Protein AF-A0A7V9D149-F1 (afdb_monomer)

Structure (mmCIF, N/CA/C/O backbone):
data_AF-A0A7V9D149-F1
#
_entry.id   AF-A0A7V9D149-F1
#
loop_
_atom_site.group_PDB
_atom_site.id
_atom_site.type_symbol
_atom_site.label_atom_id
_atom_site.label_alt_id
_atom_site.label_comp_id
_atom_site.label_asym_id
_atom_site.label_entity_id
_atom_site.label_seq_id
_atom_site.pdbx_PDB_ins_code
_atom_site.Cartn_x
_atom_site.Cartn_y
_atom_site.Cartn_z
_atom_site.occupancy
_ato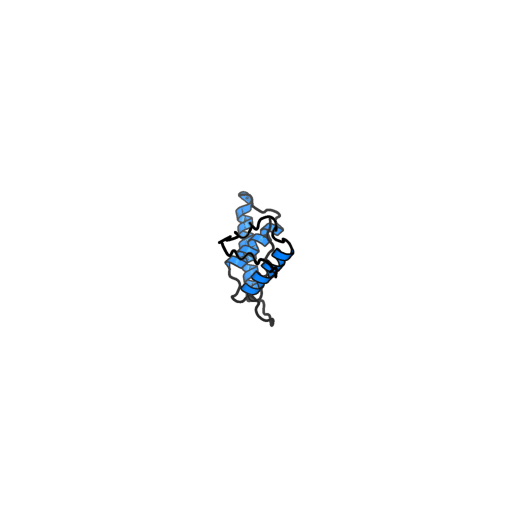m_site.B_iso_or_equiv
_atom_site.auth_seq_id
_atom_site.auth_comp_id
_atom_site.auth_asym_id
_atom_site.auth_atom_id
_atom_site.pdbx_PDB_model_num
ATOM 1 N N . MET A 1 1 ? 9.471 12.767 -2.168 1.00 55.03 1 MET A N 1
ATOM 2 C CA . MET A 1 1 ? 9.098 12.528 -0.759 1.00 55.03 1 MET A CA 1
ATOM 3 C C . MET A 1 1 ? 8.053 11.418 -0.703 1.00 55.03 1 MET A C 1
ATOM 5 O O . MET A 1 1 ? 6.952 11.615 -1.208 1.00 55.03 1 MET A O 1
ATOM 9 N N . CYS A 1 2 ? 8.413 10.239 -0.189 1.00 59.00 2 CYS A N 1
ATOM 10 C CA . CYS A 1 2 ? 7.493 9.105 -0.036 1.00 59.00 2 CYS A CA 1
ATOM 11 C C . CYS A 1 2 ? 6.547 9.373 1.143 1.00 59.00 2 CYS A C 1
ATOM 13 O O . CYS A 1 2 ? 7.006 9.792 2.207 1.00 59.00 2 CYS A O 1
ATOM 15 N N . ARG A 1 3 ? 5.237 9.172 0.965 1.00 68.88 3 ARG A N 1
ATOM 16 C CA . ARG A 1 3 ? 4.254 9.330 2.053 1.00 68.88 3 ARG A CA 1
ATOM 17 C C . ARG A 1 3 ? 4.136 8.016 2.832 1.00 68.88 3 ARG A C 1
ATOM 19 O O . ARG A 1 3 ? 4.446 6.953 2.304 1.00 68.88 3 ARG A O 1
ATOM 26 N N . ASN A 1 4 ? 3.707 8.093 4.094 1.00 77.44 4 ASN A N 1
ATOM 27 C CA . ASN A 1 4 ? 3.439 6.901 4.900 1.00 77.44 4 ASN A CA 1
ATOM 28 C C . ASN A 1 4 ? 2.315 6.069 4.257 1.00 77.44 4 ASN A C 1
ATOM 30 O O . ASN A 1 4 ? 1.293 6.635 3.860 1.00 77.44 4 ASN A O 1
ATOM 34 N N . ILE A 1 5 ? 2.499 4.752 4.168 1.00 83.12 5 ILE A N 1
ATOM 35 C CA . ILE A 1 5 ? 1.492 3.829 3.637 1.00 83.12 5 ILE A CA 1
ATOM 36 C C . ILE A 1 5 ? 0.416 3.653 4.713 1.00 83.12 5 ILE A C 1
ATOM 38 O O . ILE A 1 5 ? 0.718 3.295 5.852 1.00 83.12 5 ILE A O 1
ATOM 42 N N . LYS A 1 6 ? -0.842 3.963 4.382 1.00 78.62 6 LYS A N 1
ATOM 43 C CA . LYS A 1 6 ? -1.965 3.811 5.317 1.00 78.62 6 LYS A CA 1
ATOM 44 C C . LYS A 1 6 ? -2.316 2.330 5.473 1.00 78.62 6 LYS A C 1
ATOM 46 O O . LYS A 1 6 ? -2.287 1.580 4.505 1.00 78.62 6 LYS A O 1
ATOM 51 N N . SER A 1 7 ? -2.677 1.926 6.689 1.00 82.44 7 SER A N 1
ATOM 52 C CA . SER A 1 7 ? -3.235 0.594 6.939 1.00 82.44 7 SER A CA 1
ATOM 53 C C . SER A 1 7 ? -4.683 0.558 6.445 1.00 82.44 7 SER A C 1
ATOM 55 O O . SER A 1 7 ? -5.483 1.389 6.872 1.00 82.44 7 SER A O 1
ATOM 57 N N . LEU A 1 8 ? -4.985 -0.374 5.537 1.00 82.75 8 LEU A N 1
ATOM 58 C CA . LEU A 1 8 ? -6.295 -0.523 4.886 1.00 82.75 8 LEU A CA 1
ATOM 59 C C . LEU A 1 8 ? -7.141 -1.676 5.459 1.00 82.75 8 LEU A C 1
ATOM 61 O O . LEU A 1 8 ? -8.255 -1.909 5.001 1.00 82.75 8 LEU A O 1
ATOM 65 N N . ALA A 1 9 ? -6.626 -2.411 6.448 1.00 79.12 9 ALA A N 1
ATOM 66 C CA . ALA A 1 9 ? -7.337 -3.532 7.054 1.00 79.12 9 ALA A CA 1
ATOM 67 C C . ALA A 1 9 ? -8.441 -3.054 8.012 1.00 79.12 9 ALA A C 1
ATOM 69 O O . ALA A 1 9 ? -8.227 -2.123 8.794 1.00 79.12 9 ALA A O 1
ATOM 70 N N . ASN A 1 10 ? -9.574 -3.765 8.005 1.00 76.31 10 ASN A N 1
ATOM 71 C CA . ASN A 1 10 ? -10.697 -3.569 8.928 1.00 76.31 10 ASN A CA 1
ATOM 72 C C . ASN A 1 10 ? -11.308 -2.155 8.899 1.00 76.31 10 ASN A C 1
ATOM 74 O O . ASN A 1 10 ? -11.574 -1.587 9.957 1.00 76.31 10 ASN A O 1
ATOM 78 N N . LEU A 1 11 ? -11.464 -1.563 7.711 1.00 78.31 11 LEU A N 1
ATOM 79 C CA . LEU A 1 11 ? -12.120 -0.265 7.534 1.00 78.31 11 LEU A CA 1
ATOM 80 C C . LEU A 1 11 ? -13.618 -0.435 7.267 1.00 78.31 11 LEU A C 1
ATOM 82 O O . LEU A 1 11 ? -14.010 -1.337 6.529 1.00 78.31 11 LEU A O 1
ATOM 86 N N . ASP A 1 12 ? -14.418 0.473 7.825 1.00 73.12 12 ASP A N 1
ATOM 87 C CA . ASP A 1 12 ? -15.824 0.664 7.465 1.00 73.12 12 ASP A CA 1
ATOM 88 C C . ASP A 1 12 ? -16.016 2.092 6.915 1.00 73.12 12 ASP A C 1
ATOM 90 O O . ASP A 1 12 ? -15.727 3.060 7.636 1.00 73.12 12 ASP A O 1
ATOM 94 N N . PRO A 1 13 ? -16.413 2.270 5.639 1.00 71.38 13 PRO A N 1
ATOM 95 C CA . PRO A 1 13 ? -16.610 1.248 4.599 1.00 71.38 13 PRO A CA 1
ATOM 96 C C . PRO A 1 13 ? -15.286 0.610 4.118 1.00 71.38 13 PRO A C 1
ATOM 98 O O . PRO A 1 13 ? -14.214 1.201 4.311 1.00 71.38 13 PRO A O 1
ATOM 101 N N . PRO A 1 14 ? -15.336 -0.577 3.473 1.00 75.75 14 PRO A N 1
ATOM 102 C CA . PRO A 1 14 ? -14.147 -1.315 3.050 1.00 75.75 14 PRO A CA 1
ATOM 103 C C . PRO A 1 14 ? -13.233 -0.503 2.123 1.00 75.75 14 PRO A C 1
ATOM 105 O O . PRO A 1 14 ? -13.662 0.421 1.420 1.00 75.75 14 PRO A O 1
ATOM 108 N N . ALA A 1 15 ? -11.943 -0.849 2.145 1.00 82.81 15 ALA A N 1
ATOM 109 C CA . ALA A 1 15 ? -10.925 -0.209 1.319 1.00 82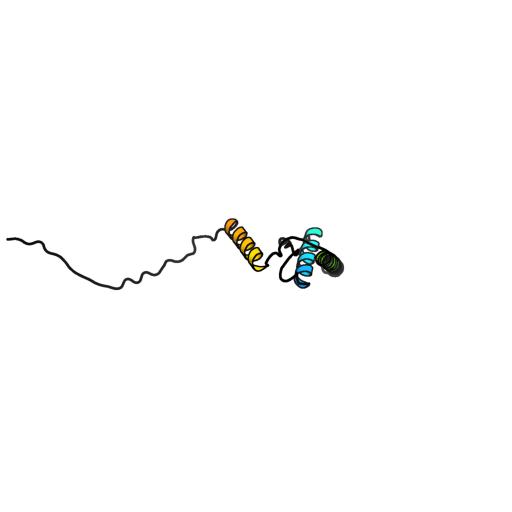.81 15 ALA A CA 1
ATOM 110 C C . ALA A 1 15 ? -11.292 -0.302 -0.167 1.00 8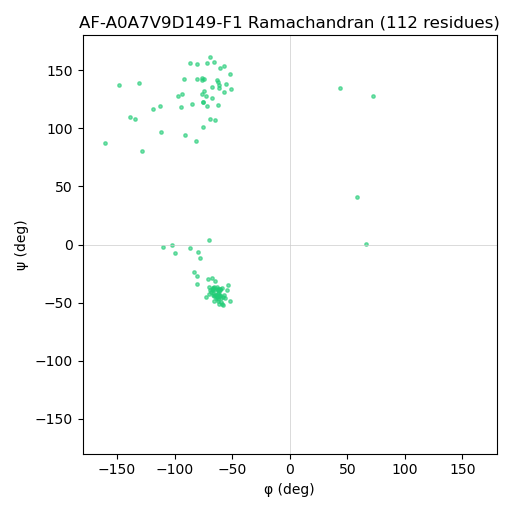2.81 15 ALA A C 1
ATOM 112 O O . ALA A 1 15 ? -11.642 -1.370 -0.664 1.00 82.81 15 ALA A O 1
ATOM 113 N N . THR A 1 16 ? -11.214 0.830 -0.860 1.00 85.75 16 THR A N 1
ATOM 114 C CA . THR A 1 16 ? -11.486 0.884 -2.303 1.00 85.75 16 THR A CA 1
ATOM 115 C C . THR A 1 16 ? -10.265 0.423 -3.091 1.00 85.75 16 THR A C 1
ATOM 117 O O . THR A 1 16 ? -9.133 0.536 -2.617 1.00 85.75 16 THR A O 1
ATOM 120 N N . GLU A 1 17 ? -10.474 -0.066 -4.311 1.00 85.69 17 GLU A N 1
ATOM 121 C CA . GLU A 1 17 ? -9.381 -0.520 -5.178 1.00 85.69 17 GLU A CA 1
ATOM 122 C C . GLU A 1 17 ? -8.364 0.597 -5.465 1.00 85.69 17 GLU A C 1
ATOM 124 O O . GLU A 1 17 ? -7.157 0.364 -5.410 1.00 85.69 17 GLU A O 1
ATOM 129 N N . ASP A 1 18 ? -8.830 1.839 -5.627 1.00 87.50 18 ASP A N 1
ATOM 130 C CA . ASP A 1 18 ? -7.973 3.017 -5.797 1.00 87.50 18 ASP A CA 1
ATOM 131 C C . ASP A 1 18 ? -7.046 3.260 -4.597 1.00 87.50 18 ASP A C 1
ATOM 133 O O . ASP A 1 18 ? -5.879 3.630 -4.762 1.00 87.50 18 ASP A O 1
ATOM 137 N N . GLU A 1 19 ? -7.528 3.037 -3.370 1.00 87.44 1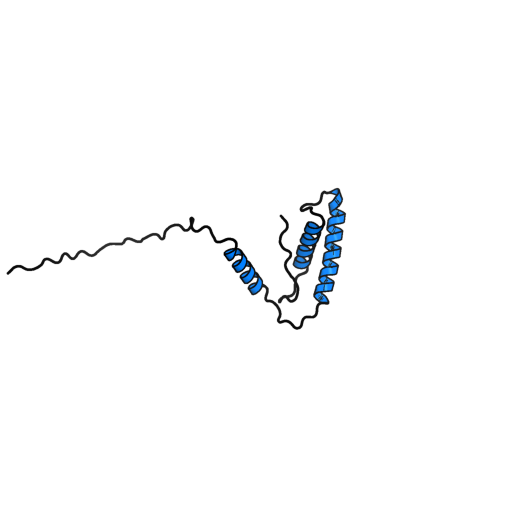9 GLU A N 1
ATOM 138 C CA . GLU A 1 19 ? -6.708 3.165 -2.161 1.00 87.44 19 GLU A CA 1
ATOM 139 C C . GLU A 1 19 ? -5.653 2.061 -2.078 1.00 87.44 19 GLU A C 1
ATOM 141 O O . GLU A 1 19 ? -4.510 2.332 -1.691 1.00 87.44 19 GLU A O 1
ATOM 146 N N . VAL A 1 20 ? -6.016 0.835 -2.463 1.00 91.00 20 VAL A N 1
ATOM 147 C CA . VAL A 1 20 ? -5.084 -0.296 -2.528 1.00 91.00 20 VAL A CA 1
ATOM 148 C C . VAL A 1 20 ? -4.013 -0.028 -3.582 1.00 91.00 20 VAL A C 1
ATOM 150 O O . VAL A 1 20 ? -2.822 -0.144 -3.283 1.00 91.00 20 VAL A O 1
ATOM 153 N N . ARG A 1 21 ? -4.404 0.443 -4.771 1.00 92.50 21 ARG A N 1
ATOM 154 C CA . ARG A 1 21 ? -3.471 0.819 -5.838 1.00 92.50 21 ARG A CA 1
ATOM 155 C C . ARG A 1 21 ? -2.561 1.965 -5.412 1.00 92.50 21 ARG A C 1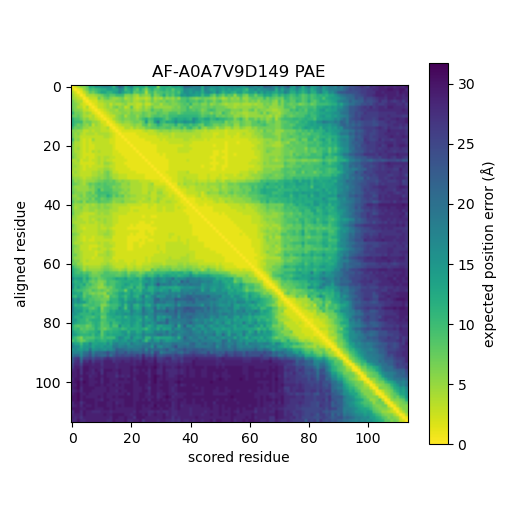
ATOM 157 O O . ARG A 1 21 ? -1.349 1.916 -5.622 1.00 92.50 21 ARG A O 1
ATOM 164 N N . ALA A 1 22 ? -3.099 2.983 -4.743 1.00 91.69 22 ALA A N 1
ATOM 165 C CA . ALA A 1 22 ? -2.300 4.079 -4.204 1.00 91.69 22 ALA A CA 1
ATOM 166 C C . ALA A 1 22 ? -1.280 3.588 -3.161 1.00 91.69 22 ALA A C 1
ATOM 168 O O . ALA A 1 22 ? -0.134 4.051 -3.161 1.00 91.69 22 ALA A O 1
ATOM 169 N N . ALA A 1 23 ? -1.660 2.642 -2.296 1.00 91.88 23 ALA A N 1
ATOM 170 C CA . ALA A 1 23 ? -0.750 2.010 -1.345 1.00 91.88 23 ALA A CA 1
ATOM 171 C C . ALA A 1 23 ? 0.342 1.191 -2.056 1.00 91.88 23 ALA A C 1
ATOM 173 O O . ALA A 1 23 ? 1.519 1.333 -1.711 1.00 91.88 23 ALA A O 1
ATOM 174 N N . ALA A 1 24 ? -0.018 0.423 -3.089 1.00 93.31 24 ALA A N 1
ATOM 175 C CA . ALA A 1 24 ? 0.916 -0.334 -3.919 1.00 93.31 24 ALA A CA 1
ATOM 176 C C . ALA A 1 24 ? 1.948 0.581 -4.600 1.00 93.31 24 ALA A C 1
ATOM 178 O O . ALA A 1 24 ? 3.149 0.339 -4.496 1.00 93.31 24 ALA A O 1
ATOM 179 N N . VAL A 1 25 ? 1.522 1.706 -5.187 1.00 93.00 25 VAL A N 1
ATOM 180 C CA . VAL A 1 25 ? 2.438 2.709 -5.764 1.00 93.00 25 VAL A CA 1
ATOM 181 C C . VAL A 1 25 ? 3.443 3.208 -4.725 1.00 93.00 25 VAL A C 1
ATOM 183 O O . VAL A 1 25 ? 4.638 3.303 -5.008 1.00 93.00 25 VAL A O 1
ATOM 186 N N . GLN A 1 26 ? 2.995 3.536 -3.510 1.00 92.69 26 GLN A N 1
ATOM 187 C CA . GLN A 1 26 ? 3.911 3.992 -2.458 1.00 92.69 26 GLN A CA 1
ATOM 188 C C . GLN A 1 26 ? 4.876 2.885 -2.015 1.00 92.69 26 GLN A C 1
ATOM 190 O O . GLN A 1 26 ? 6.045 3.178 -1.760 1.00 92.69 26 GLN A O 1
ATOM 195 N N . PHE A 1 27 ? 4.419 1.631 -1.959 1.00 91.56 27 PHE A N 1
ATOM 196 C CA . PHE A 1 27 ? 5.257 0.473 -1.657 1.00 91.56 27 PHE A CA 1
ATOM 197 C C . PHE A 1 27 ? 6.362 0.290 -2.703 1.00 91.56 27 PHE A C 1
ATOM 199 O O . PHE A 1 27 ? 7.541 0.263 -2.348 1.00 91.56 27 PHE A O 1
ATOM 206 N N . VAL A 1 28 ? 6.007 0.279 -3.990 1.00 92.56 28 VAL A N 1
ATOM 207 C CA . VAL A 1 28 ? 6.976 0.133 -5.087 1.00 92.56 28 VAL A CA 1
ATOM 208 C C . VAL A 1 28 ? 7.962 1.307 -5.109 1.00 92.56 28 VAL A C 1
ATOM 210 O O . VAL A 1 28 ? 9.167 1.098 -5.259 1.00 92.56 28 VAL A O 1
ATOM 213 N N . ARG A 1 29 ? 7.515 2.547 -4.853 1.00 92.25 29 ARG A N 1
ATOM 214 C CA . ARG A 1 29 ? 8.420 3.711 -4.706 1.00 92.25 29 ARG A CA 1
ATOM 215 C C . ARG A 1 29 ? 9.385 3.556 -3.537 1.00 92.25 29 ARG A C 1
ATOM 217 O O . ARG A 1 29 ? 10.557 3.908 -3.647 1.00 92.25 29 ARG A O 1
ATOM 224 N N . LYS A 1 30 ? 8.897 3.053 -2.400 1.00 90.50 30 LYS A N 1
ATOM 225 C CA . LYS A 1 30 ? 9.720 2.836 -1.207 1.00 90.50 30 LYS A CA 1
ATOM 226 C C . LYS A 1 30 ? 10.774 1.756 -1.447 1.00 90.50 30 LYS A C 1
ATOM 228 O O . LYS A 1 30 ? 11.898 1.936 -0.991 1.00 90.50 30 LYS A O 1
ATOM 233 N N . LEU A 1 31 ? 10.417 0.688 -2.159 1.00 90.19 31 LEU A N 1
ATOM 234 C CA . LEU A 1 31 ? 11.315 -0.420 -2.476 1.00 90.19 31 LEU A CA 1
ATOM 235 C C . LEU A 1 31 ? 12.368 -0.034 -3.524 1.00 90.19 31 LEU A C 1
ATOM 237 O O . LEU A 1 31 ? 13.547 -0.314 -3.348 1.00 90.19 31 LEU A O 1
ATOM 241 N N . SER A 1 32 ? 11.952 0.648 -4.591 1.00 89.38 32 SER A N 1
ATOM 242 C CA . SER A 1 32 ? 12.834 1.050 -5.698 1.00 89.38 32 SER A CA 1
ATOM 243 C C . SER A 1 32 ? 13.719 2.265 -5.393 1.00 89.38 32 SER A C 1
ATOM 245 O O . SER A 1 32 ? 14.586 2.609 -6.194 1.00 89.38 32 SER A O 1
ATOM 247 N N . GLY A 1 33 ? 13.463 2.986 -4.295 1.00 89.44 33 GLY A N 1
ATOM 248 C CA . GLY A 1 33 ? 14.146 4.244 -3.963 1.00 89.44 33 GLY A CA 1
ATOM 249 C C . GLY A 1 33 ? 13.852 5.397 -4.933 1.00 89.44 33 GLY A C 1
ATOM 250 O O . GLY A 1 33 ? 14.356 6.505 -4.752 1.00 89.44 33 GLY A O 1
ATOM 251 N N . THR A 1 34 ? 13.017 5.159 -5.946 1.00 84.69 34 THR A N 1
ATOM 252 C CA . THR A 1 34 ? 12.778 6.077 -7.053 1.00 84.69 34 THR A CA 1
ATOM 253 C C . THR A 1 34 ? 11.353 6.598 -6.985 1.00 84.69 34 THR A C 1
ATOM 255 O O . THR A 1 34 ? 10.375 5.859 -7.069 1.00 84.69 34 THR A O 1
ATOM 258 N N . ASN A 1 35 ? 11.220 7.914 -6.839 1.00 85.31 35 ASN A N 1
ATOM 259 C CA . ASN A 1 35 ? 9.909 8.547 -6.715 1.00 85.31 35 ASN A CA 1
ATOM 260 C C . ASN A 1 35 ? 9.212 8.738 -8.074 1.00 85.31 35 ASN A C 1
ATOM 262 O O . ASN A 1 35 ? 7.984 8.798 -8.132 1.00 85.31 35 ASN A O 1
ATOM 266 N N . ARG A 1 36 ? 10.002 8.854 -9.146 1.00 86.12 36 ARG A N 1
ATOM 267 C CA . ARG A 1 36 ? 9.553 8.984 -10.532 1.00 86.12 36 ARG A CA 1
ATOM 268 C C . ARG A 1 36 ? 10.396 8.035 -11.391 1.00 86.12 36 ARG A C 1
ATOM 270 O O . ARG A 1 36 ? 11.589 8.309 -11.521 1.00 86.12 36 ARG A O 1
ATOM 277 N N . PRO A 1 37 ? 9.835 6.924 -11.900 1.00 87.62 37 PRO A N 1
ATOM 278 C CA . PRO A 1 37 ? 10.585 6.024 -12.768 1.00 87.62 37 PRO A CA 1
ATOM 279 C C . PRO A 1 37 ? 11.048 6.766 -14.029 1.00 87.62 37 PRO A C 1
ATOM 281 O O . PRO A 1 37 ? 10.436 7.748 -14.451 1.00 87.62 37 PRO A O 1
ATOM 284 N N . SER A 1 38 ? 12.160 6.320 -14.607 1.00 91.12 38 SER A N 1
ATOM 285 C CA . SER A 1 38 ? 12.552 6.728 -15.956 1.00 91.12 38 SER A CA 1
ATOM 286 C C . SER A 1 38 ? 11.630 6.063 -16.981 1.00 91.12 38 SER A C 1
ATOM 288 O O . SER A 1 38 ? 11.101 4.988 -16.715 1.00 91.12 38 SER A O 1
ATOM 290 N N . HIS A 1 39 ? 11.504 6.649 -18.174 1.00 91.81 39 HIS A N 1
ATOM 291 C CA . HIS A 1 39 ? 10.660 6.114 -19.253 1.00 91.81 39 HIS A CA 1
ATOM 292 C C . HIS A 1 39 ? 10.970 4.641 -19.591 1.00 91.81 39 HIS A C 1
ATOM 294 O O . HIS A 1 39 ? 10.078 3.853 -19.867 1.00 91.81 39 HIS A O 1
ATOM 300 N N . ALA A 1 40 ? 12.241 4.231 -19.504 1.00 92.62 40 ALA A N 1
ATOM 301 C CA . ALA A 1 40 ? 12.640 2.838 -19.725 1.00 92.62 40 ALA A CA 1
ATOM 302 C C . ALA A 1 40 ? 12.117 1.868 -18.645 1.00 92.62 40 ALA A C 1
ATOM 304 O O . ALA A 1 40 ? 11.902 0.693 -18.925 1.00 92.62 40 ALA A O 1
ATOM 305 N N . ASN A 1 41 ? 11.915 2.355 -17.419 1.00 91.56 41 ASN A N 1
ATOM 306 C CA . ASN A 1 41 ? 11.503 1.553 -16.268 1.00 91.56 41 ASN A CA 1
ATOM 307 C C . ASN A 1 41 ? 10.001 1.663 -15.967 1.00 91.56 41 ASN A C 1
ATOM 309 O O . ASN A 1 41 ? 9.518 0.923 -15.113 1.00 91.56 41 ASN A O 1
ATOM 313 N N . GLU A 1 42 ? 9.267 2.555 -16.642 1.00 92.88 42 GLU A N 1
ATOM 314 C CA . GLU A 1 42 ? 7.814 2.718 -16.481 1.00 92.88 42 GLU A CA 1
ATOM 315 C C . GLU A 1 42 ? 7.055 1.387 -16.624 1.00 92.88 42 GLU A C 1
ATOM 317 O O . GLU A 1 42 ? 6.344 1.038 -15.682 1.00 92.88 42 GLU A O 1
ATOM 322 N N . PRO A 1 43 ? 7.286 0.555 -17.663 1.00 94.94 43 PRO A N 1
ATOM 323 C CA . PRO A 1 43 ? 6.556 -0.707 -17.806 1.00 94.94 43 PRO A CA 1
ATOM 324 C C . PRO A 1 43 ? 6.796 -1.690 -16.653 1.00 94.94 43 PRO A C 1
ATOM 326 O O . PRO A 1 43 ? 5.882 -2.383 -16.211 1.00 94.94 43 PRO A O 1
ATOM 329 N N . ALA A 1 44 ? 8.031 -1.753 -16.143 1.00 94.69 44 ALA A N 1
ATOM 330 C CA . ALA A 1 44 ? 8.368 -2.604 -15.004 1.00 94.69 44 ALA A CA 1
ATOM 331 C C . ALA A 1 44 ? 7.735 -2.079 -13.706 1.00 94.69 44 ALA A C 1
ATOM 333 O O . ALA A 1 44 ? 7.292 -2.862 -12.866 1.00 94.69 44 ALA A O 1
ATOM 334 N N . PHE A 1 45 ? 7.681 -0.754 -13.556 1.00 94.69 45 PHE A N 1
ATOM 335 C CA . PHE A 1 45 ? 7.072 -0.096 -12.410 1.00 94.69 45 PHE A CA 1
ATOM 336 C C . PHE A 1 45 ? 5.562 -0.337 -12.370 1.00 94.69 45 PHE A C 1
ATOM 338 O O . PHE A 1 45 ? 5.042 -0.745 -11.333 1.00 94.69 45 PHE A O 1
ATOM 345 N N . ASP A 1 46 ? 4.877 -0.127 -13.493 1.00 94.19 46 ASP A N 1
ATOM 346 C CA . ASP A 1 46 ? 3.428 -0.297 -13.601 1.00 94.19 46 ASP A CA 1
ATOM 347 C C . ASP A 1 46 ? 3.026 -1.749 -13.353 1.00 94.19 46 ASP A C 1
ATOM 349 O O . ASP A 1 46 ? 2.163 -2.016 -12.517 1.00 94.19 46 ASP A O 1
ATOM 353 N N . ARG A 1 47 ? 3.748 -2.700 -13.958 1.00 96.19 47 ARG A N 1
ATOM 354 C CA . ARG A 1 47 ? 3.525 -4.127 -13.716 1.00 96.19 47 ARG A CA 1
ATOM 355 C C . ARG A 1 47 ? 3.681 -4.497 -12.238 1.00 96.19 47 ARG A C 1
ATOM 357 O O . ARG A 1 47 ? 2.841 -5.208 -11.694 1.00 96.19 47 ARG A O 1
ATOM 364 N N . ALA A 1 48 ? 4.731 -4.009 -11.576 1.00 95.94 48 ALA A N 1
ATOM 365 C CA . ALA A 1 48 ? 4.936 -4.271 -10.153 1.00 95.94 48 ALA A CA 1
ATOM 366 C C . ALA A 1 48 ? 3.807 -3.681 -9.293 1.00 95.94 48 ALA A C 1
ATOM 368 O O . ALA A 1 48 ? 3.384 -4.298 -8.316 1.00 95.94 48 ALA A O 1
ATOM 369 N N . VAL A 1 49 ? 3.303 -2.495 -9.645 1.00 94.88 49 VAL A N 1
ATOM 370 C CA . VAL A 1 49 ? 2.159 -1.882 -8.958 1.00 94.88 49 VAL A CA 1
ATOM 371 C C . VAL A 1 49 ? 0.907 -2.736 -9.119 1.00 94.88 49 VAL A C 1
ATOM 373 O O . VAL A 1 49 ? 0.215 -2.959 -8.126 1.00 94.88 49 VAL A O 1
ATOM 376 N N . ASP A 1 50 ? 0.625 -3.234 -10.319 1.00 96.00 50 ASP A N 1
ATOM 377 C CA . ASP A 1 50 ? -0.566 -4.044 -10.581 1.00 96.00 50 ASP A CA 1
ATOM 378 C C . ASP A 1 50 ? -0.502 -5.397 -9.849 1.00 96.00 50 ASP A C 1
ATOM 380 O O . ASP A 1 50 ? -1.463 -5.782 -9.181 1.00 96.00 50 ASP A O 1
ATOM 384 N N . GLU A 1 51 ? 0.654 -6.071 -9.860 1.00 96.94 51 GLU A N 1
ATOM 385 C CA . GLU A 1 51 ? 0.866 -7.329 -9.127 1.00 96.94 51 GLU A CA 1
ATOM 386 C C . GLU A 1 51 ? 0.703 -7.144 -7.607 1.00 96.94 51 GLU A C 1
ATOM 388 O O . GLU A 1 51 ? 0.019 -7.928 -6.942 1.00 96.94 51 GLU A O 1
ATOM 393 N N . VAL A 1 52 ? 1.275 -6.072 -7.047 1.00 95.12 52 VAL A N 1
ATOM 394 C CA . VAL A 1 52 ? 1.127 -5.748 -5.619 1.00 95.12 52 VAL A CA 1
ATOM 395 C C . VAL A 1 52 ? -0.314 -5.367 -5.287 1.00 95.12 52 VAL A C 1
ATOM 397 O O . VAL A 1 52 ? -0.805 -5.744 -4.225 1.00 95.12 52 VAL A O 1
ATOM 400 N N . THR A 1 53 ? -1.004 -4.651 -6.177 1.00 94.81 53 THR A N 1
ATOM 401 C CA . THR A 1 53 ? -2.416 -4.282 -5.994 1.00 94.81 53 THR A CA 1
ATOM 402 C C . THR A 1 53 ? -3.281 -5.533 -5.923 1.00 94.81 53 THR A C 1
ATOM 404 O O . THR A 1 53 ? -4.034 -5.688 -4.965 1.00 94.81 53 THR A O 1
ATOM 407 N N . ALA A 1 54 ? -3.116 -6.468 -6.862 1.00 94.31 54 ALA A N 1
ATOM 408 C CA . ALA A 1 54 ? -3.841 -7.735 -6.854 1.00 94.31 54 ALA A CA 1
ATOM 409 C C . ALA A 1 54 ? -3.562 -8.537 -5.572 1.00 94.31 54 ALA A C 1
ATOM 411 O O . ALA A 1 54 ? -4.495 -8.949 -4.879 1.00 94.31 54 ALA A O 1
ATOM 412 N N . ALA A 1 55 ? -2.289 -8.701 -5.199 1.00 94.69 55 ALA A N 1
ATOM 413 C CA . ALA A 1 55 ? -1.904 -9.426 -3.988 1.00 94.69 55 ALA A CA 1
ATOM 414 C C . ALA A 1 55 ? -2.470 -8.780 -2.710 1.00 94.69 55 ALA A C 1
ATOM 416 O O . ALA A 1 55 ? -2.994 -9.475 -1.837 1.00 94.69 55 ALA A O 1
ATOM 417 N N . ALA A 1 56 ? -2.405 -7.450 -2.604 1.00 92.06 56 ALA A N 1
ATOM 418 C CA . ALA A 1 56 ? -2.944 -6.705 -1.472 1.00 92.06 56 ALA A CA 1
ATOM 419 C C . ALA A 1 56 ? -4.474 -6.794 -1.407 1.00 92.06 56 ALA A C 1
ATOM 421 O O . ALA A 1 56 ? -5.019 -7.006 -0.324 1.00 92.06 56 ALA A O 1
ATOM 422 N N . SER A 1 57 ? -5.163 -6.702 -2.547 1.00 89.88 57 SER A N 1
ATOM 423 C CA . SER A 1 57 ? -6.606 -6.919 -2.631 1.00 89.88 57 SER A CA 1
ATOM 424 C C . SER A 1 57 ? -6.965 -8.318 -2.136 1.00 89.88 57 SER A C 1
ATOM 426 O O . SER A 1 57 ? -7.789 -8.443 -1.232 1.00 89.88 57 SER A O 1
ATOM 428 N N . HIS A 1 58 ? -6.319 -9.374 -2.635 1.00 90.44 58 HIS A N 1
ATOM 429 C CA . HIS A 1 58 ? -6.566 -10.739 -2.158 1.00 90.44 58 HIS A CA 1
ATOM 430 C C . HIS A 1 58 ? -6.335 -10.887 -0.651 1.00 90.44 58 HIS A C 1
ATOM 432 O O . HIS A 1 58 ? -7.172 -11.466 0.045 1.00 90.44 58 HIS A O 1
ATOM 438 N N . LEU A 1 59 ? -5.248 -10.310 -0.130 1.00 89.88 59 LEU A N 1
ATOM 439 C CA . LEU A 1 59 ? -4.966 -10.303 1.300 1.00 89.88 59 LEU A CA 1
ATOM 440 C C . LEU A 1 59 ? -6.110 -9.649 2.085 1.00 89.88 59 LEU A C 1
ATOM 442 O O . LEU A 1 59 ? -6.639 -10.270 3.003 1.00 89.88 59 LEU A O 1
ATOM 446 N N . LEU A 1 60 ? -6.530 -8.440 1.708 1.00 87.44 60 LEU A N 1
ATOM 447 C CA . LEU A 1 60 ? -7.588 -7.704 2.406 1.00 87.44 60 LEU A CA 1
ATOM 448 C C . LEU A 1 60 ? -8.926 -8.454 2.412 1.00 87.44 60 LEU A C 1
ATOM 450 O O . LEU A 1 60 ? -9.594 -8.460 3.441 1.00 87.44 60 LEU A O 1
ATOM 454 N N . HIS A 1 61 ? -9.284 -9.136 1.320 1.00 84.00 61 HIS A N 1
ATOM 455 C CA . HIS A 1 61 ? -10.497 -9.963 1.262 1.00 84.00 61 HIS A CA 1
ATOM 456 C C . HIS A 1 61 ? -10.387 -11.247 2.101 1.00 84.00 61 HIS A C 1
ATOM 458 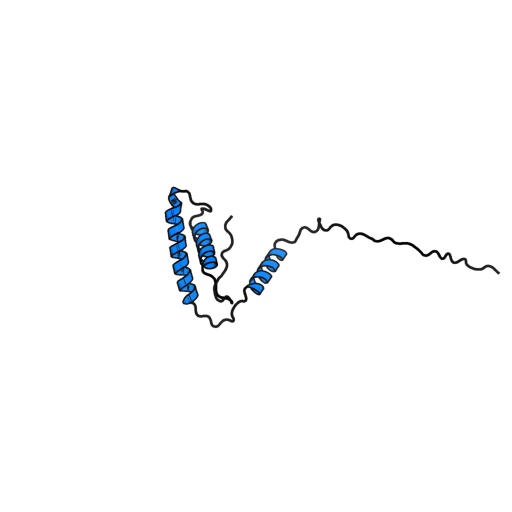O O . HIS A 1 61 ? -11.392 -11.753 2.598 1.00 84.00 61 HIS A O 1
ATOM 464 N N . SER A 1 62 ? -9.178 -11.794 2.257 1.00 85.94 62 SER A N 1
ATOM 465 C CA . SER A 1 62 ? -8.936 -13.017 3.035 1.00 85.94 62 SER A CA 1
ATOM 466 C C . SER A 1 62 ? -8.792 -12.775 4.541 1.00 85.94 62 SER A C 1
ATOM 468 O O . SER A 1 62 ? -9.013 -13.687 5.342 1.00 85.94 62 SER A O 1
ATOM 470 N N . LEU A 1 63 ? -8.423 -11.554 4.940 1.00 84.69 63 LEU A N 1
ATOM 471 C CA . LEU A 1 63 ? -8.202 -11.193 6.333 1.00 84.69 63 LEU A CA 1
ATOM 472 C C . LEU A 1 63 ? -9.528 -11.179 7.098 1.00 84.69 63 LEU A C 1
ATOM 474 O O . LEU A 1 63 ? -10.345 -10.272 6.964 1.00 84.69 63 LEU A O 1
ATOM 478 N N . ARG A 1 64 ? -9.710 -12.175 7.966 1.00 74.56 64 ARG A N 1
ATOM 479 C CA . ARG A 1 64 ? -10.782 -12.191 8.962 1.00 74.56 64 ARG A CA 1
ATOM 480 C C . ARG A 1 64 ? -10.262 -11.613 10.266 1.00 74.56 64 ARG A C 1
ATOM 482 O O . ARG A 1 64 ? -9.227 -12.038 10.771 1.00 74.56 64 ARG A O 1
ATOM 489 N N . THR A 1 65 ? -10.997 -10.666 10.825 1.00 74.38 65 THR A N 1
ATOM 490 C CA . THR A 1 65 ? -10.681 -10.063 12.117 1.00 74.38 65 THR A CA 1
ATOM 491 C C . THR A 1 65 ? -11.924 -10.060 12.989 1.00 74.38 65 THR A C 1
ATOM 493 O O . THR A 1 65 ? -13.024 -9.803 12.513 1.00 74.38 65 THR A O 1
ATOM 496 N N . SER A 1 66 ? -11.745 -10.373 14.270 1.00 69.25 66 SER A N 1
ATOM 497 C CA . SER A 1 66 ? -12.789 -10.258 15.292 1.00 69.25 66 SER A CA 1
ATOM 498 C C . SER A 1 66 ? -12.847 -8.857 15.909 1.00 69.25 66 SER A C 1
ATOM 500 O O . SER A 1 66 ? -13.670 -8.604 16.786 1.00 69.25 66 SER A O 1
ATOM 502 N N . ALA A 1 67 ? -11.941 -7.958 15.510 1.00 71.62 67 ALA A N 1
ATOM 503 C CA . ALA A 1 67 ? -11.881 -6.603 16.033 1.00 71.62 67 ALA A CA 1
ATOM 504 C C . ALA A 1 67 ? -12.989 -5.729 15.434 1.00 71.62 67 ALA A C 1
ATOM 506 O O . ALA A 1 67 ? -13.273 -5.815 14.240 1.00 71.62 67 ALA A O 1
ATOM 507 N N . LEU A 1 68 ? -13.546 -4.835 16.257 1.00 67.31 68 LEU A N 1
ATOM 508 C CA . LEU A 1 68 ? -14.507 -3.822 15.818 1.00 67.31 68 LEU A CA 1
ATOM 509 C C . LEU A 1 68 ? -13.960 -3.051 14.599 1.00 67.31 68 LEU A C 1
ATOM 511 O O . LEU A 1 68 ? -12.782 -2.666 14.620 1.00 67.31 68 LEU A O 1
ATOM 515 N N . PRO A 1 69 ? -14.774 -2.844 13.547 1.00 71.12 69 PRO A N 1
ATOM 516 C CA . PRO A 1 69 ? -14.362 -2.094 12.368 1.00 71.12 69 PRO A CA 1
ATOM 517 C C . PRO A 1 69 ? -13.855 -0.700 12.742 1.00 71.12 69 PRO A C 1
ATOM 519 O O . PRO A 1 69 ? -14.421 -0.020 13.599 1.00 71.12 69 PRO A O 1
ATOM 522 N N . ARG A 1 70 ? -12.764 -0.268 12.110 1.00 71.00 70 ARG A N 1
ATOM 523 C CA . ARG A 1 70 ? -12.197 1.069 12.297 1.00 71.00 70 ARG A CA 1
ATOM 524 C C . ARG A 1 70 ? -12.915 2.036 11.368 1.00 71.00 70 ARG A C 1
ATOM 526 O O . ARG A 1 70 ? -12.862 1.887 10.148 1.00 71.00 70 ARG A O 1
ATOM 533 N N . ASN A 1 71 ? -13.537 3.056 11.947 1.00 73.62 71 ASN A N 1
ATOM 534 C CA . ASN A 1 71 ? -14.188 4.107 11.181 1.00 73.62 71 ASN A CA 1
ATOM 535 C C . ASN A 1 71 ? -13.133 5.026 10.526 1.00 73.62 71 ASN A C 1
ATOM 537 O O . ASN A 1 71 ? -12.229 5.547 11.195 1.00 73.62 71 ASN A O 1
ATOM 541 N N . ARG A 1 72 ? -13.244 5.231 9.204 1.00 67.12 72 ARG A N 1
ATOM 542 C CA . ARG A 1 72 ? -12.343 6.098 8.417 1.00 67.12 72 ARG A CA 1
ATOM 543 C C . ARG A 1 72 ? -12.253 7.521 8.974 1.00 67.12 72 ARG A C 1
ATOM 545 O O . ARG A 1 72 ? -11.163 8.106 8.986 1.00 67.12 72 ARG A O 1
ATOM 552 N N . GLU A 1 73 ? -13.369 8.082 9.431 1.00 61.34 73 GLU A N 1
ATOM 553 C CA . GLU A 1 73 ? -13.438 9.467 9.906 1.00 61.34 73 GLU A CA 1
ATOM 554 C C . GLU A 1 73 ? -12.648 9.645 11.206 1.00 61.34 73 GLU A C 1
ATOM 556 O O . GLU A 1 73 ? -11.862 10.587 11.346 1.00 61.34 73 GLU A O 1
ATOM 561 N N . GLU A 1 74 ? -12.754 8.679 12.116 1.00 62.16 74 GLU A N 1
ATOM 562 C CA . GLU A 1 74 ? -12.050 8.691 13.397 1.00 62.16 74 GLU A CA 1
ATOM 563 C C . GLU A 1 74 ? -10.537 8.540 13.228 1.00 62.16 74 GLU A C 1
ATOM 565 O O . GLU A 1 74 ? -9.764 9.232 13.898 1.00 62.16 74 GLU A O 1
ATOM 570 N N . GLU A 1 75 ? -10.094 7.700 12.290 1.00 60.31 75 GLU A N 1
ATOM 571 C CA . GLU A 1 75 ? -8.675 7.555 11.958 1.00 60.31 75 GLU A CA 1
ATOM 572 C C . GLU A 1 75 ? -8.105 8.819 11.314 1.00 60.31 75 GLU A C 1
ATOM 574 O O . GLU A 1 75 ? -6.980 9.224 11.634 1.00 60.31 75 GLU A O 1
ATOM 579 N N . SER A 1 76 ? -8.884 9.484 10.453 1.00 59.28 76 SER A N 1
ATOM 580 C CA . SER A 1 76 ? -8.482 10.761 9.863 1.00 59.28 76 SER A CA 1
ATOM 581 C C . SER A 1 76 ? -8.346 11.856 10.928 1.00 59.28 76 SER A C 1
ATOM 583 O O . SER A 1 76 ? -7.316 12.535 10.970 1.00 59.28 76 SER A O 1
ATOM 585 N N . ARG A 1 77 ? -9.295 11.950 11.870 1.00 60.25 77 ARG A N 1
ATOM 586 C CA . ARG A 1 77 ? -9.252 12.876 13.011 1.00 60.25 77 ARG A CA 1
ATOM 587 C C . ARG A 1 77 ? -8.060 12.591 13.924 1.00 60.25 77 ARG A C 1
ATOM 589 O O . ARG A 1 77 ? -7.279 13.492 14.221 1.00 60.25 77 ARG A O 1
ATOM 596 N N . LYS A 1 78 ? -7.824 11.327 14.283 1.00 64.12 78 LYS A N 1
ATOM 597 C CA . LYS A 1 78 ? -6.674 10.919 15.110 1.00 64.12 78 LYS A CA 1
ATOM 598 C C . LYS A 1 78 ? -5.336 11.163 14.405 1.00 64.12 78 LYS A C 1
ATOM 600 O O . LYS A 1 78 ? -4.319 11.419 15.053 1.00 64.12 78 LYS A O 1
ATOM 605 N N . ALA A 1 79 ? -5.285 11.063 13.077 1.00 63.50 79 ALA A N 1
ATOM 606 C CA . ALA A 1 79 ? -4.106 11.432 12.295 1.00 63.50 79 ALA A CA 1
ATOM 607 C C . ALA A 1 79 ? -3.882 12.954 12.284 1.00 63.50 79 ALA A C 1
ATOM 609 O O . ALA A 1 79 ? -2.749 13.397 12.481 1.00 63.50 79 ALA A O 1
ATOM 610 N N . GLN A 1 80 ? -4.945 13.748 12.127 1.00 64.56 80 GLN A N 1
ATOM 611 C CA . GLN A 1 80 ? -4.883 15.210 12.199 1.00 64.56 80 GLN A CA 1
ATOM 612 C C . GLN A 1 80 ? -4.442 15.688 13.584 1.00 64.56 80 GLN A C 1
ATOM 614 O O . GLN A 1 80 ? -3.551 16.527 13.680 1.00 64.56 80 GLN A O 1
ATOM 619 N N . GLU A 1 81 ? -4.971 15.111 14.661 1.00 70.00 81 GLU A N 1
ATOM 620 C CA . GLU A 1 81 ? -4.548 15.422 16.031 1.00 70.00 81 GLU A CA 1
ATOM 621 C C . GLU A 1 81 ? -3.068 15.103 16.264 1.00 70.00 81 GLU A C 1
ATOM 623 O O . GLU A 1 81 ? -2.332 15.927 16.809 1.00 70.00 81 GLU A O 1
ATOM 628 N N . ARG A 1 82 ? -2.592 13.939 15.799 1.00 73.62 82 ARG A N 1
ATOM 629 C CA . ARG A 1 82 ? -1.161 13.591 15.846 1.00 73.62 82 ARG A CA 1
ATOM 630 C C . ARG A 1 82 ? -0.309 14.580 15.050 1.00 73.62 82 ARG A C 1
ATOM 632 O O . ARG A 1 82 ? 0.769 14.952 15.509 1.00 73.62 82 ARG A O 1
ATOM 639 N N . SER A 1 83 ? -0.790 15.029 13.891 1.00 75.38 83 SER A N 1
ATOM 640 C CA . SER A 1 83 ? -0.104 16.039 13.083 1.00 75.38 83 SER A CA 1
ATOM 641 C C . SER A 1 83 ? -0.052 17.391 13.791 1.00 75.38 83 SER A C 1
ATOM 643 O O . SER A 1 83 ? 1.013 17.991 13.832 1.00 75.38 83 SER A O 1
ATOM 645 N N . ARG A 1 84 ? -1.155 17.840 14.403 1.00 73.31 84 ARG A N 1
ATOM 646 C CA . ARG A 1 84 ? -1.227 19.102 15.162 1.00 73.31 84 ARG A CA 1
ATOM 647 C C . ARG A 1 84 ? -0.306 19.100 16.381 1.00 73.31 84 ARG A C 1
ATOM 649 O O . ARG A 1 84 ? 0.292 20.122 16.683 1.00 73.31 84 ARG A O 1
ATOM 656 N N . LYS A 1 85 ? -0.152 17.954 17.057 1.00 75.56 85 LYS A N 1
ATOM 657 C CA . LYS A 1 85 ? 0.818 17.800 18.158 1.00 75.56 85 LYS A CA 1
ATOM 658 C C . LYS A 1 85 ? 2.267 17.883 17.674 1.00 75.56 85 LYS A C 1
ATOM 660 O O . LYS A 1 85 ? 3.112 18.415 18.379 1.00 75.56 85 LYS A O 1
ATOM 665 N N . ARG A 1 86 ? 2.558 17.337 16.488 1.00 80.00 86 ARG A N 1
ATOM 666 C CA . ARG A 1 86 ? 3.912 17.324 15.911 1.00 80.00 86 ARG A CA 1
ATOM 667 C C . ARG A 1 86 ? 4.292 18.649 15.244 1.00 80.00 86 ARG A C 1
ATOM 669 O O . ARG A 1 86 ? 5.457 19.022 15.267 1.00 80.00 86 ARG A O 1
ATOM 676 N N . PHE A 1 87 ? 3.315 19.324 14.651 1.00 78.19 87 PHE A N 1
ATOM 677 C CA . PHE A 1 87 ? 3.449 20.587 13.935 1.00 78.19 87 PHE A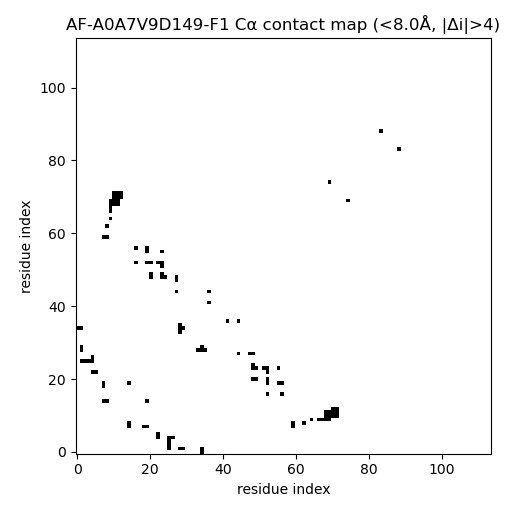 CA 1
ATOM 678 C C . PHE A 1 87 ? 2.411 21.570 14.493 1.00 78.19 87 PHE A C 1
ATOM 680 O O . PHE A 1 87 ? 1.322 21.700 13.922 1.00 78.19 87 PHE A O 1
ATOM 687 N N . PRO A 1 88 ? 2.691 22.210 15.641 1.00 75.75 88 PRO A N 1
ATOM 688 C CA . PRO A 1 88 ? 1.805 23.234 16.172 1.00 75.75 88 PRO A CA 1
ATOM 689 C C . PRO A 1 88 ? 1.722 24.403 15.175 1.00 75.75 88 PRO A C 1
ATOM 691 O O . PRO A 1 88 ? 2.737 24.751 14.566 1.00 75.75 88 PRO A O 1
ATOM 694 N N . PRO A 1 89 ? 0.532 24.991 14.960 1.00 72.00 89 PRO A N 1
ATOM 695 C CA . PRO A 1 89 ? 0.399 26.147 14.083 1.00 72.00 89 PRO A CA 1
ATOM 696 C C . PRO A 1 89 ? 1.238 27.307 14.630 1.00 72.00 89 PRO A C 1
ATOM 698 O O . PRO A 1 89 ? 1.241 27.551 15.836 1.00 72.00 89 PRO A O 1
ATOM 701 N N . ASP A 1 90 ? 1.949 28.012 13.748 1.00 74.00 90 ASP A N 1
ATOM 702 C CA . ASP A 1 90 ? 2.724 29.194 14.126 1.00 74.00 90 ASP A CA 1
ATOM 703 C C . ASP A 1 90 ? 1.759 30.292 14.597 1.00 74.00 90 ASP A C 1
ATOM 705 O O . ASP A 1 90 ? 1.016 30.884 13.813 1.00 74.00 90 ASP A O 1
ATOM 709 N N . THR A 1 91 ? 1.726 30.539 15.905 1.00 64.56 91 THR A N 1
ATOM 710 C CA . THR A 1 91 ? 0.783 31.454 16.566 1.00 64.56 91 THR A CA 1
ATOM 711 C C . THR A 1 91 ? 1.036 32.933 16.264 1.00 64.56 91 THR A C 1
ATOM 713 O O . THR A 1 91 ? 0.341 33.789 16.799 1.00 64.56 91 THR A O 1
ATOM 716 N N . ARG A 1 92 ? 1.996 33.266 15.394 1.00 68.94 92 ARG A N 1
ATOM 717 C CA . ARG A 1 92 ? 2.338 34.650 15.026 1.00 68.94 92 ARG A CA 1
ATOM 718 C C . ARG A 1 92 ? 1.407 35.295 13.986 1.00 68.94 92 ARG A C 1
ATOM 720 O O . ARG A 1 92 ? 1.571 36.477 13.712 1.00 68.94 92 ARG A O 1
ATOM 727 N N . VAL A 1 93 ? 0.457 34.554 13.400 1.00 58.28 93 VAL A N 1
ATOM 728 C CA . VAL A 1 93 ? -0.347 35.023 12.242 1.00 58.28 93 VAL A CA 1
ATOM 729 C C . VAL A 1 93 ? -1.829 35.294 12.570 1.00 58.28 93 VAL A C 1
ATOM 731 O O . VAL A 1 93 ? -2.562 35.778 11.711 1.00 58.28 93 VAL A O 1
ATOM 734 N N . VAL A 1 94 ? -2.305 35.069 13.804 1.00 56.50 94 VAL A N 1
ATOM 735 C CA . VAL A 1 94 ? -3.680 35.470 14.168 1.00 56.50 94 VAL A CA 1
ATOM 736 C C . VAL A 1 94 ? -3.726 36.984 14.366 1.00 56.50 94 VAL A C 1
ATOM 738 O O . VAL A 1 94 ? -3.279 37.523 15.375 1.00 56.50 94 VAL A O 1
ATOM 741 N N . THR A 1 95 ? -4.237 37.657 13.342 1.00 56.66 95 THR A N 1
ATOM 742 C CA . THR A 1 95 ? -4.514 39.090 13.289 1.00 56.66 95 THR A CA 1
ATOM 743 C C . THR A 1 95 ? -5.571 39.461 14.335 1.00 56.66 95 THR A C 1
ATOM 745 O O . THR A 1 95 ? -6.500 38.696 14.592 1.00 56.66 95 THR A O 1
ATOM 748 N N . ALA A 1 96 ? -5.374 40.623 14.956 1.00 57.12 96 ALA A N 1
ATOM 749 C CA . ALA A 1 96 ? -6.106 41.150 16.104 1.00 57.12 96 ALA A CA 1
ATOM 750 C C . ALA A 1 96 ? -7.643 41.152 15.946 1.00 57.12 96 ALA A C 1
ATOM 752 O O . ALA A 1 96 ? -8.137 41.415 14.846 1.00 57.12 96 ALA A O 1
ATOM 753 N N . PRO A 1 97 ? -8.419 40.949 17.030 1.00 52.00 97 PRO A N 1
ATOM 754 C CA . PRO A 1 97 ? -9.831 41.294 17.011 1.00 52.00 97 PRO A CA 1
ATOM 755 C C . PRO A 1 97 ? -9.971 42.820 16.913 1.00 52.00 97 PRO A C 1
ATOM 757 O O . PRO A 1 97 ? -9.385 43.565 17.697 1.00 52.00 97 PRO A O 1
ATOM 760 N N . ALA A 1 98 ? -10.732 43.275 15.919 1.00 58.03 98 ALA A N 1
ATOM 761 C CA . ALA A 1 98 ? -11.148 44.662 15.780 1.00 58.03 98 ALA A CA 1
ATOM 762 C C . ALA A 1 98 ? -12.009 45.069 16.988 1.00 58.03 98 ALA A C 1
ATOM 764 O O . ALA A 1 98 ? -13.062 44.475 17.224 1.00 58.03 98 ALA A O 1
ATOM 765 N N . GLU A 1 99 ? -11.569 46.072 17.747 1.00 53.44 99 GLU A N 1
ATOM 766 C C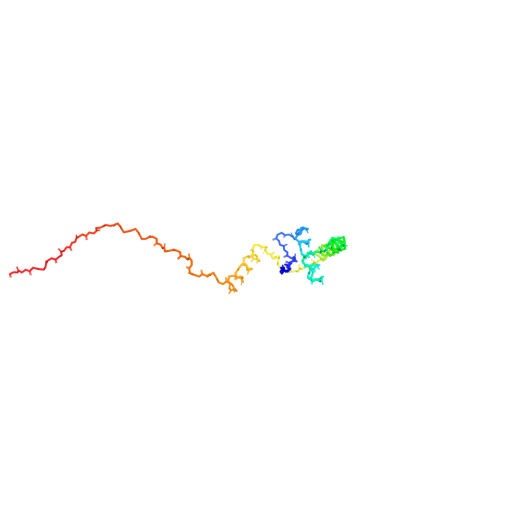A . GLU A 1 99 ? -12.384 46.687 18.796 1.00 53.44 99 GLU A CA 1
ATOM 767 C C . GLU A 1 99 ? -13.445 47.616 18.181 1.00 53.44 99 GLU A C 1
A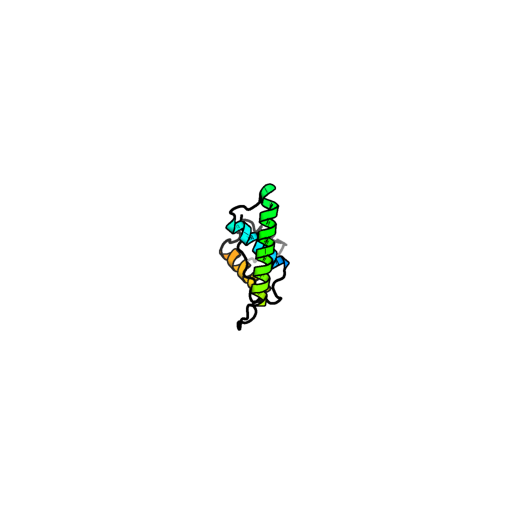TOM 769 O O . GLU A 1 99 ? -13.092 48.497 17.391 1.00 53.44 99 GLU A O 1
ATOM 774 N N . PRO A 1 100 ? -14.735 47.502 18.550 1.00 55.78 100 PRO A N 1
ATOM 775 C CA . PRO A 1 100 ? -15.714 48.533 18.255 1.00 55.78 100 PRO A CA 1
ATOM 776 C C . PRO A 1 100 ? -15.769 49.523 19.426 1.00 55.78 100 PRO A C 1
ATOM 778 O O . PRO A 1 100 ? -16.487 49.318 20.403 1.00 55.78 100 PRO A O 1
ATOM 781 N N . SER A 1 101 ? -15.019 50.623 19.343 1.00 51.44 101 SER A N 1
ATOM 782 C CA . SER A 1 101 ? -15.129 51.729 20.302 1.00 51.44 101 SER A CA 1
ATOM 783 C C . SER A 1 101 ? -16.308 52.640 19.928 1.00 51.44 101 SER A C 1
ATOM 785 O O . SER A 1 101 ? -16.150 53.610 19.187 1.00 51.44 101 SER A O 1
ATOM 787 N N . ALA A 1 102 ? -17.502 52.339 20.445 1.00 48.53 102 ALA A N 1
ATOM 788 C CA . ALA A 1 102 ? -18.677 53.208 20.361 1.00 48.53 102 ALA A CA 1
ATOM 789 C C . ALA A 1 102 ? -19.053 53.769 21.749 1.00 48.53 102 ALA A C 1
ATOM 791 O O . ALA A 1 102 ? -19.693 53.102 22.547 1.00 48.53 102 ALA A O 1
ATOM 792 N N . GLN A 1 103 ? -18.577 54.995 21.993 1.00 51.22 103 GLN A N 1
ATOM 793 C CA . GLN A 1 103 ? -19.218 56.162 22.631 1.00 51.22 103 GLN A CA 1
ATOM 794 C C . GLN A 1 103 ? -20.066 56.043 23.924 1.00 51.22 103 GLN A C 1
ATOM 796 O O . GLN A 1 103 ? -21.053 55.325 23.989 1.00 51.22 103 GLN A O 1
ATOM 801 N N . GLN A 1 104 ? -19.775 57.003 24.825 1.00 53.22 104 GLN A N 1
ATOM 802 C CA . GLN A 1 104 ? -20.616 57.594 25.891 1.00 53.22 104 GLN A CA 1
ATOM 803 C C . GLN A 1 104 ? -20.901 56.700 27.117 1.00 53.22 104 GLN A C 1
ATOM 805 O O . GLN A 1 104 ? -21.342 55.573 26.996 1.00 53.22 104 GLN A O 1
ATOM 810 N N . THR A 1 105 ? -20.670 57.148 28.355 1.00 50.16 105 THR A N 1
ATOM 811 C CA . THR A 1 105 ? -21.380 58.273 28.988 1.00 50.16 105 THR A CA 1
ATOM 812 C C . THR A 1 105 ? -20.527 59.064 29.986 1.00 50.16 105 THR A C 1
ATOM 814 O O . THR A 1 105 ? -19.850 58.503 30.844 1.00 50.16 105 THR A O 1
ATOM 817 N N . ALA A 1 106 ? -20.647 60.390 29.909 1.00 57.41 106 ALA A N 1
ATOM 818 C CA . ALA A 1 106 ? -20.212 61.337 30.923 1.00 57.41 106 ALA A CA 1
ATOM 819 C C . ALA A 1 106 ? -21.059 61.210 32.202 1.00 57.41 106 ALA A C 1
ATOM 821 O O . ALA A 1 106 ? -22.282 61.169 32.117 1.00 57.41 106 ALA A O 1
ATOM 822 N N . SER A 1 107 ? -20.418 61.219 33.373 1.00 57.12 107 SER A N 1
ATOM 823 C CA . SER A 1 107 ? -21.049 61.621 34.637 1.00 57.12 107 SER A CA 1
ATOM 824 C C . SER A 1 107 ? -19.963 61.979 35.658 1.00 57.12 107 SER A C 1
ATOM 826 O O . SER A 1 107 ? -19.499 61.134 36.419 1.00 57.12 107 SER A O 1
ATOM 828 N N . ASN A 1 108 ? -19.523 63.241 35.645 1.00 60.69 108 ASN A N 1
ATOM 829 C CA . ASN A 1 108 ? -18.682 63.805 36.701 1.00 60.69 108 ASN A CA 1
ATOM 830 C C . ASN A 1 108 ? -19.531 64.003 37.960 1.00 60.69 108 ASN A C 1
ATOM 832 O O . ASN A 1 108 ? -20.496 64.764 37.952 1.00 60.69 108 ASN A O 1
ATOM 836 N N . ASN A 1 109 ? -19.143 63.324 39.036 1.00 57.94 109 ASN A N 1
ATOM 837 C CA . ASN A 1 109 ? -19.728 63.448 40.362 1.00 57.94 109 ASN A CA 1
ATOM 838 C C . ASN A 1 109 ? -18.897 64.469 41.162 1.00 57.94 109 ASN A C 1
ATOM 840 O O . ASN A 1 109 ? -17.696 64.273 41.350 1.00 57.94 109 ASN A O 1
ATOM 844 N N . LEU A 1 110 ? -19.514 65.574 41.583 1.00 58.94 110 LEU A N 1
ATOM 845 C CA . LEU A 1 110 ? -18.893 66.620 42.402 1.00 58.94 110 LEU A CA 1
ATOM 846 C C . LEU A 1 110 ? -19.261 66.366 43.879 1.00 58.94 110 LEU A C 1
ATOM 848 O O . LEU A 1 110 ? -20.451 66.227 44.163 1.00 58.94 110 LEU A O 1
ATOM 852 N N . PRO A 1 111 ? -18.316 66.309 44.835 1.00 58.00 111 PRO A N 1
ATOM 853 C CA . PRO A 1 111 ? -18.666 66.167 46.245 1.00 58.00 111 PRO A CA 1
ATOM 854 C C . PRO A 1 111 ? -19.073 67.516 46.856 1.00 58.00 111 PRO A C 1
ATOM 856 O O . PRO A 1 111 ? -18.511 68.564 46.534 1.00 58.00 111 PRO A O 1
ATOM 859 N N . GLY A 1 112 ? -20.076 67.468 47.735 1.00 52.50 112 GLY A N 1
ATOM 860 C CA . GLY A 1 112 ? -20.713 68.625 48.354 1.00 52.50 112 GLY A CA 1
ATOM 861 C C . GLY A 1 112 ? -19.824 69.439 49.296 1.00 52.50 112 GLY A C 1
ATOM 862 O O . GLY A 1 112 ? -18.858 68.947 49.880 1.00 52.50 112 GLY A O 1
ATOM 863 N N . ARG A 1 113 ? -20.218 70.702 49.474 1.00 49.41 113 ARG A N 1
ATOM 864 C CA . ARG A 1 113 ? -19.719 71.596 50.517 1.00 49.41 113 ARG A CA 1
ATOM 865 C C . ARG A 1 113 ? -20.908 72.375 51.084 1.00 49.41 113 ARG A C 1
ATOM 867 O O . ARG A 1 113 ? -21.520 73.164 50.369 1.00 49.41 113 ARG A O 1
ATOM 874 N N . THR A 1 114 ? -21.262 72.051 52.325 1.00 51.94 114 THR A N 1
ATOM 875 C CA . THR A 1 114 ? -22.006 72.913 53.256 1.00 51.94 114 THR A CA 1
ATOM 876 C C . THR A 1 114 ? -21.163 74.110 53.663 1.00 51.94 114 THR A C 1
ATOM 878 O O . THR A 1 114 ? -19.925 73.920 53.753 1.00 51.94 114 THR A O 1
#

Solvent-accessible surface area (backbone atoms only — not comparable to full-atom values): 7413 Å² total; per-residue (Å²): 134,86,70,87,75,76,86,62,74,62,36,48,74,66,69,50,69,69,58,46,39,52,39,22,47,48,49,52,28,65,72,68,76,42,92,69,70,52,84,89,44,40,67,61,50,54,51,52,26,51,54,44,23,53,53,50,51,54,48,59,75,66,61,82,73,94,66,80,66,42,48,57,67,60,53,50,49,54,48,49,52,54,44,43,73,75,52,63,78,76,80,87,70,78,75,79,86,82,80,86,89,77,80,87,82,91,78,91,82,80,85,87,79,134

Secondary structure (DSSP, 8-state):
-PPPPPP-TTEESPPPHHHHHHHHHHHHHHHHS-SS--TTTHHHHHHHHHHHHHHHHHHHHH----SPPEEHHHHHHHHHHHHHHHS---TT--PPPPP--------PPPPP--

Nearest PDB structures (foldseek):
  8d82-assembly1_D  TM=3.208E-01  e=5.732E+00  Homo sapiens

Mean predicted aligned error: 13.89 Å

Radius of gyration: 28.92 Å; Cα contacts (8 Å, |Δi|>4): 60; chains: 1; bounding box: 36×86×73 Å

pLDDT: mean 76.5, std 14.76, range [48.53, 96.94]

Foldseek 3Di:
DQDDQDDQAQAVVHDDLVSLLVSLLSVLCVVVVHNDDDPVCVVVSVVSSVVSSVVSVVVRVPDDDPDHGDYPVVVVVVVVVVVCVVDPPDPPPPDDDDDDDDDDDDDDDDDDDD

Sequence (114 aa):
MCRNIKSLANLDPPATEDEVRAAAVQFVRKLSGTNRPSHANEPAFDRAVDEVTAAASHLLHSLRTSALPRNREEESRKAQERSRKRFPPDTRVVTAPAEPSAQQTASNNLPGRT